Protein AF-A0A392NNB7-F1 (afdb_monomer_lite)

Radius of gyration: 29.97 Å; chains: 1; bounding box: 68×73×66 Å

InterPro domains:
  IPR006563 POX domain [PF07526] (1-51)
  IPR006563 POX domain [SM00574] (1-52)
  IPR050224 Three Amino acid Loop Extension (TALE) homeobox [PTHR11850] (2-128)

Foldseek 3Di:
DVVVVVVVVVVVVVVQVVLCVPPNHCSCVVVVVVVVVVVVVVVVVVVVVVVVVVVVVCVLVPPDPDDDDDDDDDDDVSVVVVVVVVVVVVVVVVVVCVVVCPPPPPPDDPPVVVVVVVVVCCVPPVDDDDD

Organism: NCBI:txid97028

Secondary structure (DSSP, 8-state):
-HHHHHHHHHHHHHHHHHHHHHH-TTTTHHHHHHHHHHHHHHHHHHHHHHHHHHHHHHHHHT-----------S--HHHHHHHHHHHHHHHHHHHTTTTS-TTS--SS--HHHHHHHHHHHHHHH------

Sequence (131 aa):
VDRRYNHYCEQMQMVVNSFDLMMGFGAAVPYTSLAQKAMSRHFRCLKDAITVQLKQSCEILGEKEGAGGGLTKGETPRLKVLEQSLRQQRAFHQMGMMDQEAWRPQRGLPERSVNVLRAWLFEHFLHPTSP

Structure (mmCIF, N/CA/C/O backbone):
data_AF-A0A392NNB7-F1
#
_entry.id   AF-A0A392NNB7-F1
#
loop_
_atom_site.group_PDB
_atom_site.id
_atom_site.type_symbol
_atom_site.label_atom_id
_atom_site.label_alt_id
_atom_site.label_comp_id
_atom_site.label_asym_id
_atom_site.label_entity_id
_atom_site.label_seq_id
_atom_site.pdbx_PDB_ins_code
_atom_site.Cartn_x
_atom_site.Cartn_y
_atom_site.Cartn_z
_atom_site.occupancy
_atom_site.B_iso_or_equiv
_atom_site.auth_seq_id
_atom_site.auth_comp_id
_atom_site.auth_asym_id
_atom_site.auth_atom_id
_atom_site.pdbx_PDB_model_num
ATOM 1 N N . VAL A 1 1 ? 9.710 11.375 12.690 1.00 82.56 1 VAL A N 1
ATOM 2 C CA . VAL A 1 1 ? 9.262 10.273 11.795 1.00 82.56 1 VAL A CA 1
ATOM 3 C C . VAL A 1 1 ? 9.626 10.593 10.351 1.00 82.56 1 VAL A C 1
ATOM 5 O O . VAL A 1 1 ? 10.075 9.711 9.631 1.00 82.56 1 VAL A O 1
ATOM 8 N N . ASP A 1 2 ? 9.591 11.873 10.002 1.00 93.38 2 ASP A N 1
ATOM 9 C CA . ASP A 1 2 ? 9.845 12.431 8.670 1.00 93.38 2 ASP A CA 1
ATOM 10 C C . ASP A 1 2 ? 11.216 12.067 8.097 1.00 93.38 2 ASP A C 1
ATOM 12 O O . ASP A 1 2 ? 11.306 11.671 6.946 1.00 93.38 2 ASP A O 1
ATOM 16 N N . ARG A 1 3 ? 12.286 12.062 8.909 1.00 95.69 3 ARG A N 1
ATOM 17 C CA . ARG A 1 3 ? 13.614 11.609 8.441 1.00 95.69 3 ARG A CA 1
ATOM 18 C C . ARG A 1 3 ? 13.618 10.162 7.935 1.00 95.69 3 ARG A C 1
ATOM 20 O O . ARG A 1 3 ? 14.230 9.875 6.916 1.00 95.69 3 ARG A O 1
ATOM 27 N N . ARG A 1 4 ? 12.934 9.251 8.639 1.00 95.19 4 ARG A N 1
ATOM 28 C CA . ARG A 1 4 ? 12.837 7.837 8.229 1.00 95.19 4 ARG A CA 1
ATOM 29 C C . ARG A 1 4 ? 11.969 7.683 6.984 1.00 95.19 4 ARG A C 1
ATOM 31 O O . ARG A 1 4 ? 12.286 6.868 6.128 1.00 95.19 4 ARG A O 1
ATOM 38 N N . TYR A 1 5 ? 10.907 8.478 6.891 1.00 93.12 5 TYR A N 1
ATOM 39 C CA . TYR A 1 5 ? 10.040 8.518 5.720 1.00 93.12 5 TYR A CA 1
ATOM 40 C C . TYR A 1 5 ? 10.787 9.013 4.474 1.00 93.12 5 TYR A C 1
ATOM 42 O O . TYR A 1 5 ? 10.767 8.340 3.450 1.00 93.12 5 TYR A O 1
ATOM 50 N N . ASN A 1 6 ? 11.521 10.122 4.583 1.00 95.81 6 ASN A N 1
ATOM 51 C CA . ASN A 1 6 ? 12.315 10.663 3.480 1.00 95.81 6 ASN A CA 1
ATOM 52 C C . ASN A 1 6 ? 13.363 9.654 3.001 1.00 95.81 6 ASN A C 1
ATOM 54 O O . ASN A 1 6 ? 13.443 9.381 1.809 1.00 95.81 6 ASN A O 1
ATOM 58 N N . HIS A 1 7 ? 14.083 9.023 3.931 1.00 96.75 7 HIS A N 1
ATOM 59 C CA . HIS A 1 7 ? 15.063 7.995 3.590 1.00 96.75 7 HIS A CA 1
ATOM 60 C C . HIS A 1 7 ? 14.435 6.782 2.877 1.00 96.75 7 HIS A C 1
ATOM 62 O O . HIS A 1 7 ? 15.015 6.231 1.945 1.00 96.75 7 HIS A O 1
ATOM 68 N N . TYR A 1 8 ? 13.231 6.368 3.281 1.00 94.56 8 TYR A N 1
ATOM 69 C CA . TYR A 1 8 ? 12.485 5.320 2.583 1.00 94.56 8 TYR A CA 1
ATOM 70 C C . TYR A 1 8 ? 12.110 5.736 1.152 1.00 94.56 8 TYR A C 1
ATOM 72 O O . TYR A 1 8 ? 12.285 4.948 0.224 1.00 94.56 8 TYR A O 1
ATOM 80 N N . CYS A 1 9 ? 11.630 6.968 0.962 1.00 94.50 9 CYS A N 1
ATOM 81 C CA . CYS A 1 9 ? 11.304 7.496 -0.363 1.00 94.50 9 CYS A CA 1
ATOM 82 C C . CYS A 1 9 ? 12.537 7.531 -1.276 1.00 94.50 9 CYS A C 1
ATOM 84 O O . CYS A 1 9 ? 12.449 7.119 -2.430 1.00 94.50 9 CYS A O 1
ATOM 86 N N . GLU A 1 10 ? 13.689 7.952 -0.749 1.00 97.50 10 GLU A N 1
ATOM 87 C CA . GLU A 1 10 ? 14.966 7.933 -1.470 1.00 97.50 10 GLU A CA 1
ATOM 88 C C . GLU A 1 10 ? 15.354 6.510 -1.895 1.00 97.50 10 GLU A C 1
ATOM 90 O O . GLU A 1 10 ? 15.664 6.279 -3.064 1.00 97.50 10 GLU A O 1
ATOM 95 N N . GLN A 1 11 ? 15.277 5.531 -0.985 1.00 96.50 11 GLN A N 1
ATOM 96 C CA . GLN A 1 11 ? 15.568 4.132 -1.318 1.00 96.50 11 GLN A CA 1
ATOM 97 C C . GLN A 1 11 ? 14.607 3.572 -2.371 1.00 96.50 11 GLN A C 1
ATOM 99 O O . GLN A 1 11 ? 15.044 2.902 -3.306 1.00 96.50 11 GLN A O 1
ATOM 104 N N . MET A 1 12 ? 13.311 3.873 -2.263 1.00 95.19 12 MET A N 1
ATOM 105 C CA . MET A 1 12 ? 12.323 3.452 -3.257 1.00 95.19 12 MET A CA 1
ATOM 106 C C . MET A 1 12 ? 12.628 4.055 -4.632 1.00 95.19 12 MET A C 1
ATOM 108 O O . MET A 1 12 ? 12.571 3.350 -5.637 1.00 95.19 12 MET A O 1
ATOM 112 N N . GLN A 1 13 ? 13.012 5.334 -4.681 1.00 96.50 13 GLN A N 1
ATOM 113 C CA . GLN A 1 13 ? 13.388 5.990 -5.929 1.00 96.50 13 GLN A CA 1
ATOM 114 C C . GLN A 1 13 ? 14.637 5.355 -6.552 1.00 96.50 13 GLN A C 1
ATOM 116 O O . GLN A 1 13 ? 14.676 5.164 -7.765 1.00 96.50 13 GLN A O 1
ATOM 121 N N . MET A 1 14 ? 15.631 4.965 -5.744 1.00 97.38 14 MET A N 1
ATOM 122 C CA . MET A 1 14 ? 16.797 4.231 -6.251 1.00 97.38 14 MET A CA 1
ATOM 123 C C . MET A 1 14 ? 16.409 2.890 -6.887 1.00 97.38 14 MET A C 1
ATOM 125 O O . MET A 1 14 ? 16.946 2.538 -7.936 1.00 97.38 14 MET A O 1
ATOM 129 N N . VAL A 1 15 ? 15.462 2.160 -6.290 1.00 96.19 15 VAL A N 1
ATOM 130 C CA . VAL A 1 15 ? 14.952 0.898 -6.853 1.00 96.19 15 VAL A CA 1
ATOM 131 C C . VAL A 1 15 ? 14.200 1.139 -8.162 1.00 96.19 15 VAL A C 1
ATOM 133 O O . VAL A 1 15 ? 14.415 0.417 -9.127 1.00 96.19 15 VAL A O 1
ATOM 136 N N . VAL A 1 16 ? 13.355 2.169 -8.242 1.00 96.75 16 VAL A N 1
ATOM 137 C CA . VAL A 1 16 ? 12.666 2.518 -9.498 1.00 96.75 16 VAL A CA 1
ATOM 138 C C . VAL A 1 16 ? 13.676 2.835 -10.602 1.00 96.75 16 VAL A C 1
ATOM 140 O O . VAL A 1 16 ? 13.590 2.279 -11.694 1.00 96.75 16 VAL A O 1
ATOM 143 N N . ASN A 1 17 ? 14.685 3.652 -10.293 1.00 97.06 17 ASN A N 1
ATOM 144 C CA . ASN A 1 17 ? 15.703 4.046 -11.262 1.00 97.06 17 ASN A CA 1
ATOM 145 C C . ASN A 1 17 ? 16.535 2.852 -11.763 1.00 97.06 17 ASN A C 1
ATOM 147 O O . ASN A 1 17 ? 16.905 2.820 -12.934 1.00 97.06 17 ASN A O 1
ATOM 151 N N . SER A 1 18 ? 16.839 1.864 -10.911 1.00 96.88 18 SER A N 1
ATOM 152 C CA . SER A 1 18 ? 17.597 0.677 -11.338 1.00 96.88 18 SER A CA 1
ATOM 153 C C . SER A 1 18 ? 16.791 -0.217 -12.283 1.00 96.88 18 SER A C 1
ATOM 155 O O . SER A 1 18 ? 17.343 -0.750 -13.246 1.00 96.88 18 SER A O 1
ATOM 157 N N . PHE A 1 19 ? 15.480 -0.331 -12.060 1.00 97.19 19 PHE A N 1
ATOM 158 C CA . PHE A 1 19 ? 14.565 -1.016 -12.971 1.00 97.19 19 PHE A CA 1
ATOM 159 C C . PHE A 1 19 ? 14.481 -0.285 -14.310 1.00 97.19 19 PHE A C 1
ATOM 161 O O . PHE A 1 19 ? 14.601 -0.929 -15.351 1.00 97.19 19 PHE A O 1
ATOM 168 N N . ASP A 1 20 ? 14.346 1.042 -14.285 1.00 96.69 20 ASP A N 1
ATOM 169 C CA . ASP A 1 20 ? 14.283 1.851 -15.503 1.00 96.69 20 ASP A CA 1
ATOM 170 C C . ASP A 1 20 ? 15.580 1.760 -16.325 1.00 96.69 20 ASP A C 1
ATOM 172 O O . ASP A 1 20 ? 15.529 1.684 -17.553 1.00 96.69 20 ASP A O 1
ATOM 176 N N . LEU A 1 21 ? 16.740 1.694 -15.659 1.00 97.25 21 LEU A N 1
ATOM 177 C CA . LEU A 1 21 ? 18.045 1.532 -16.305 1.00 97.25 21 LEU A CA 1
ATOM 178 C C . LEU A 1 21 ? 18.209 0.153 -16.971 1.00 97.25 21 LEU A C 1
ATOM 180 O O . LEU A 1 21 ? 18.776 0.063 -18.057 1.00 97.25 21 LEU A O 1
ATOM 184 N N . MET A 1 22 ? 17.753 -0.923 -16.320 1.00 95.75 22 MET A N 1
ATOM 185 C CA . MET A 1 22 ? 17.970 -2.300 -16.794 1.00 95.75 22 MET A CA 1
ATOM 186 C C . MET A 1 22 ? 16.891 -2.803 -17.757 1.00 95.75 22 MET A C 1
ATOM 188 O O . MET A 1 22 ? 17.188 -3.590 -18.650 1.00 95.75 22 MET A O 1
ATOM 192 N N . MET A 1 23 ? 15.636 -2.398 -17.551 1.00 95.75 23 MET A N 1
ATOM 193 C CA . MET A 1 23 ? 14.464 -2.953 -18.242 1.00 95.75 23 MET A CA 1
ATOM 194 C C . MET A 1 23 ? 13.672 -1.902 -19.032 1.00 95.75 23 MET A C 1
ATOM 196 O O . MET A 1 23 ? 12.687 -2.246 -19.684 1.00 95.75 23 MET A O 1
ATOM 200 N N . GLY A 1 24 ? 14.115 -0.644 -19.015 1.00 95.00 24 GLY A N 1
ATOM 201 C CA . GLY A 1 24 ? 13.471 0.465 -19.708 1.00 95.00 24 GLY A CA 1
ATOM 202 C C . GLY A 1 24 ? 12.476 1.229 -18.835 1.00 95.00 24 GLY A C 1
ATOM 203 O O . GLY A 1 24 ? 12.013 0.753 -17.799 1.00 95.00 24 GLY A O 1
ATOM 204 N N . PHE A 1 25 ? 12.152 2.445 -19.273 1.00 96.12 25 PHE A N 1
ATOM 205 C CA . PHE A 1 25 ? 11.328 3.389 -18.522 1.00 96.12 25 PHE A CA 1
ATOM 206 C C . PHE A 1 25 ? 9.966 2.804 -18.123 1.00 96.12 25 PHE A C 1
ATOM 208 O O . PHE A 1 25 ? 9.211 2.313 -18.963 1.00 96.12 25 PHE A O 1
ATOM 215 N N . GLY A 1 26 ? 9.631 2.911 -16.839 1.00 95.31 26 GLY A N 1
ATOM 216 C CA . GLY A 1 26 ? 8.359 2.461 -16.290 1.00 95.31 26 GLY A CA 1
ATOM 217 C C . GLY A 1 26 ? 8.329 0.979 -15.914 1.00 95.31 26 GLY A C 1
ATOM 218 O O . GLY A 1 26 ? 7.283 0.490 -15.480 1.00 95.31 26 GLY A O 1
ATOM 219 N N . ALA A 1 27 ? 9.448 0.256 -16.007 1.00 96.88 27 ALA A N 1
ATOM 220 C CA . ALA A 1 27 ? 9.503 -1.170 -15.685 1.00 96.88 27 ALA A CA 1
ATOM 221 C C . ALA A 1 27 ? 9.127 -1.482 -14.222 1.00 96.88 27 ALA A C 1
ATOM 223 O O . ALA A 1 27 ? 8.615 -2.562 -13.923 1.00 96.88 27 ALA A O 1
ATOM 224 N N . ALA A 1 28 ? 9.330 -0.534 -13.300 1.00 96.50 28 ALA A N 1
ATOM 225 C CA . ALA A 1 28 ? 8.953 -0.690 -11.894 1.00 96.50 28 ALA A CA 1
ATOM 226 C C . ALA A 1 28 ? 7.450 -0.475 -11.613 1.00 96.50 28 ALA A C 1
ATOM 228 O O . ALA A 1 28 ? 6.953 -0.931 -10.582 1.00 96.50 28 ALA A O 1
ATOM 229 N N . VAL A 1 29 ? 6.714 0.203 -12.504 1.00 96.19 29 VAL A N 1
ATOM 230 C CA . VAL A 1 29 ? 5.320 0.648 -12.290 1.00 96.19 29 VAL A CA 1
ATOM 231 C C . VAL A 1 29 ? 4.350 -0.469 -11.871 1.00 96.19 29 VAL A C 1
ATOM 233 O O . VAL A 1 29 ? 3.607 -0.262 -10.903 1.00 96.19 29 VAL A O 1
ATOM 236 N N . PRO A 1 30 ? 4.301 -1.654 -12.516 1.00 95.69 30 PRO A N 1
ATOM 237 C CA . PRO A 1 30 ? 3.372 -2.707 -12.095 1.00 95.69 30 PRO A CA 1
ATOM 238 C C . PRO A 1 30 ? 3.662 -3.216 -10.674 1.00 95.69 30 PRO A C 1
ATOM 240 O O . PRO A 1 30 ? 2.735 -3.557 -9.940 1.00 95.69 30 PRO A O 1
ATOM 243 N N . TYR A 1 31 ? 4.926 -3.204 -10.248 1.00 94.94 31 TYR A N 1
ATOM 244 C CA . TYR A 1 31 ? 5.328 -3.648 -8.914 1.00 94.94 31 TYR A CA 1
ATOM 245 C C . TYR A 1 31 ? 5.032 -2.592 -7.847 1.00 94.94 31 TYR A C 1
ATOM 247 O O . TYR A 1 31 ? 4.431 -2.902 -6.816 1.00 94.94 31 TYR A O 1
ATOM 255 N N . THR A 1 32 ? 5.409 -1.335 -8.095 1.00 94.81 32 THR A N 1
ATOM 256 C CA . THR A 1 32 ? 5.201 -0.241 -7.135 1.00 94.81 32 THR A CA 1
ATOM 257 C C . THR A 1 32 ? 3.718 0.059 -6.940 1.00 94.81 32 THR A C 1
ATOM 259 O O . THR A 1 32 ? 3.274 0.220 -5.803 1.00 94.81 32 THR A O 1
ATOM 262 N N . SER A 1 33 ? 2.923 0.044 -8.015 1.00 95.38 33 SER A N 1
ATOM 263 C CA . SER A 1 33 ? 1.469 0.235 -7.938 1.00 95.38 33 SER A CA 1
ATOM 264 C C . SER A 1 33 ? 0.773 -0.880 -7.150 1.00 95.38 33 SER A C 1
ATOM 266 O O . SER A 1 33 ? -0.073 -0.601 -6.294 1.00 95.38 33 SER A O 1
ATOM 268 N N . LEU A 1 34 ? 1.157 -2.142 -7.370 1.00 96.19 34 LEU A N 1
ATOM 269 C CA . LEU A 1 34 ? 0.627 -3.277 -6.617 1.00 96.19 34 LEU A CA 1
ATOM 270 C C . LEU A 1 34 ? 0.982 -3.173 -5.129 1.00 96.19 34 LEU A C 1
ATOM 272 O O . LEU A 1 34 ? 0.099 -3.302 -4.276 1.00 96.19 34 LEU A O 1
ATOM 276 N N . ALA A 1 35 ? 2.248 -2.890 -4.817 1.00 94.94 35 ALA A N 1
ATOM 277 C CA . ALA A 1 35 ? 2.721 -2.731 -3.446 1.00 94.94 35 ALA A CA 1
ATOM 278 C C . ALA A 1 35 ? 1.992 -1.584 -2.727 1.00 94.94 35 ALA A C 1
ATOM 280 O O . ALA A 1 35 ? 1.491 -1.760 -1.613 1.00 94.94 35 ALA A O 1
ATOM 281 N N . GLN A 1 36 ? 1.848 -0.430 -3.386 1.00 94.00 36 GLN A N 1
ATOM 282 C CA . GLN A 1 36 ? 1.113 0.718 -2.855 1.00 94.00 36 GLN A CA 1
ATOM 283 C C . GLN A 1 36 ? -0.352 0.367 -2.575 1.00 94.00 36 GLN A C 1
ATOM 285 O O . GLN A 1 36 ? -0.877 0.709 -1.511 1.00 94.00 36 GLN A O 1
ATOM 290 N N . LYS A 1 37 ? -1.019 -0.342 -3.494 1.00 97.06 37 LYS A N 1
ATOM 291 C CA . LYS A 1 37 ? -2.415 -0.769 -3.330 1.00 97.06 37 LYS A CA 1
ATOM 292 C C . LYS A 1 37 ? -2.574 -1.746 -2.163 1.00 97.06 37 LYS A C 1
ATOM 294 O O . LYS A 1 37 ? -3.495 -1.587 -1.358 1.00 97.06 37 LYS A O 1
ATOM 299 N N . ALA A 1 38 ? -1.669 -2.717 -2.040 1.00 97.25 38 ALA A N 1
ATOM 300 C CA . ALA A 1 38 ? -1.665 -3.692 -0.952 1.00 97.25 38 ALA A CA 1
ATOM 301 C C . ALA A 1 38 ? -1.471 -3.019 0.416 1.00 97.25 38 ALA A C 1
ATOM 303 O O . ALA A 1 38 ? -2.278 -3.229 1.324 1.00 97.25 38 ALA A O 1
ATOM 304 N N . MET A 1 39 ? -0.466 -2.147 0.541 1.00 96.50 39 MET A N 1
ATOM 305 C CA . MET A 1 39 ? -0.200 -1.396 1.772 1.00 96.50 39 MET A CA 1
ATOM 306 C C . MET A 1 39 ? -1.361 -0.468 2.134 1.00 96.50 39 MET A C 1
ATOM 308 O O . MET A 1 39 ? -1.815 -0.460 3.277 1.00 96.50 39 MET A O 1
ATOM 312 N N . SER A 1 40 ? -1.906 0.258 1.157 1.00 96.69 40 SER A N 1
ATOM 313 C CA . SER A 1 40 ? -3.051 1.151 1.373 1.00 96.69 40 SER A CA 1
ATOM 314 C C . SER A 1 40 ? -4.269 0.398 1.910 1.00 96.69 40 SER A C 1
ATOM 316 O O . SER A 1 40 ? -4.933 0.862 2.839 1.00 96.69 40 SER A O 1
ATOM 318 N N . ARG A 1 41 ? -4.556 -0.791 1.360 1.00 97.75 41 ARG A N 1
ATOM 319 C CA . ARG A 1 41 ? -5.618 -1.666 1.873 1.00 97.75 41 ARG A CA 1
ATOM 320 C C . ARG A 1 41 ? -5.299 -2.155 3.284 1.00 97.75 41 ARG A C 1
ATOM 322 O O . ARG A 1 41 ? -6.177 -2.106 4.137 1.00 97.75 41 ARG A O 1
ATOM 329 N N . HIS A 1 42 ? -4.069 -2.597 3.535 1.00 97.62 42 HIS A N 1
ATOM 330 C CA . HIS A 1 42 ? -3.649 -3.101 4.841 1.00 97.62 42 HIS A CA 1
ATOM 331 C C . HIS A 1 42 ? -3.835 -2.053 5.946 1.00 97.62 42 HIS A C 1
ATOM 333 O O . HIS A 1 42 ? -4.518 -2.318 6.934 1.00 97.62 42 HIS A O 1
ATOM 339 N N . PHE A 1 43 ? -3.317 -0.838 5.746 1.00 97.12 43 PHE A N 1
ATOM 340 C CA . PHE A 1 43 ? -3.455 0.240 6.725 1.00 97.12 43 PHE A CA 1
ATOM 341 C C . PHE A 1 43 ? -4.902 0.692 6.905 1.00 97.12 43 PHE A C 1
ATOM 343 O O . PHE A 1 43 ? -5.306 0.997 8.026 1.00 97.12 43 PHE A O 1
ATOM 350 N N . ARG A 1 44 ? -5.710 0.690 5.836 1.00 97.94 44 ARG A N 1
ATOM 351 C CA . ARG A 1 44 ? -7.150 0.952 5.944 1.00 97.94 44 ARG A CA 1
ATOM 352 C C . ARG A 1 44 ? -7.834 -0.086 6.829 1.00 97.94 44 ARG A C 1
ATOM 354 O O . ARG A 1 44 ? -8.478 0.300 7.796 1.00 97.94 44 ARG A O 1
ATOM 361 N N . CYS A 1 45 ? -7.642 -1.374 6.546 1.00 97.38 45 CYS A N 1
ATOM 362 C CA . CYS A 1 45 ? -8.218 -2.455 7.344 1.00 97.38 45 CYS A CA 1
ATOM 363 C C . CYS A 1 45 ? -7.767 -2.386 8.810 1.00 97.38 45 CYS A C 1
ATOM 365 O O . CYS A 1 45 ? -8.589 -2.555 9.704 1.00 97.38 45 CYS A O 1
ATOM 367 N N . LEU A 1 46 ? -6.489 -2.089 9.062 1.00 97.62 46 LEU A N 1
ATOM 368 C CA . LEU A 1 46 ? -5.962 -1.920 10.416 1.00 97.62 46 LEU A CA 1
ATOM 369 C C . LEU A 1 46 ? -6.628 -0.741 11.140 1.00 97.62 46 LEU A C 1
ATOM 371 O O . LEU A 1 46 ? -7.103 -0.896 12.262 1.00 97.62 46 LEU A O 1
ATOM 375 N N . LYS A 1 47 ? -6.711 0.423 10.486 1.00 97.50 47 LYS A N 1
ATOM 376 C CA . LYS A 1 47 ? -7.391 1.608 11.026 1.00 97.50 47 LYS A CA 1
ATOM 377 C C . LYS A 1 47 ? -8.853 1.302 11.344 1.00 97.50 47 LYS A C 1
ATOM 379 O O . LYS A 1 47 ? -9.339 1.689 12.405 1.00 97.50 47 LYS A O 1
ATOM 384 N N . ASP A 1 48 ? -9.552 0.629 10.437 1.00 97.38 48 ASP A N 1
ATOM 385 C CA . ASP A 1 48 ? -10.963 0.287 10.607 1.00 97.38 48 ASP A CA 1
ATOM 386 C C . ASP A 1 48 ? -11.150 -0.682 11.783 1.00 97.38 48 ASP A C 1
ATOM 388 O O . ASP A 1 48 ? -11.990 -0.428 12.642 1.00 97.38 48 ASP A O 1
ATOM 392 N N . ALA A 1 49 ? -10.309 -1.715 11.900 1.00 96.12 49 ALA A N 1
ATOM 393 C CA . ALA A 1 49 ? -10.330 -2.650 13.024 1.00 96.12 49 ALA A CA 1
ATOM 394 C C . ALA A 1 49 ? -10.075 -1.958 14.375 1.00 96.12 49 ALA A C 1
ATOM 396 O O . ALA A 1 49 ? -10.816 -2.187 15.330 1.00 96.12 49 ALA A O 1
ATOM 397 N N . ILE A 1 50 ? -9.078 -1.067 14.449 1.00 96.25 50 ILE A N 1
ATOM 398 C CA . ILE A 1 50 ? -8.793 -0.274 15.658 1.00 96.25 50 ILE A CA 1
ATOM 399 C C . ILE A 1 50 ? -9.983 0.628 16.000 1.00 96.25 50 ILE A C 1
ATOM 401 O O . ILE A 1 50 ? -10.389 0.709 17.156 1.00 96.25 50 ILE A O 1
ATOM 405 N N . THR A 1 51 ? -10.577 1.278 14.996 1.00 96.25 51 THR A N 1
ATOM 406 C CA . THR A 1 51 ? -11.738 2.160 15.188 1.00 96.25 51 THR A CA 1
ATOM 407 C C . THR A 1 51 ? -12.946 1.383 15.715 1.00 96.25 51 THR A C 1
ATOM 409 O O . THR A 1 51 ? -13.647 1.870 16.599 1.00 96.25 51 THR A O 1
ATOM 412 N N . VAL A 1 52 ? -13.190 0.174 15.198 1.00 95.12 52 VAL A N 1
ATOM 413 C CA . VAL A 1 52 ? -14.261 -0.714 15.677 1.00 95.12 52 VAL A CA 1
ATOM 414 C C . VAL A 1 52 ? -14.021 -1.120 17.130 1.00 95.12 52 VAL A C 1
ATOM 416 O O . VAL A 1 52 ? -14.928 -0.972 17.945 1.00 95.12 52 VAL A O 1
ATOM 419 N N . GLN A 1 53 ? -12.808 -1.561 17.477 1.00 93.25 53 GLN A N 1
ATOM 420 C CA . GLN A 1 53 ? -12.480 -1.936 18.857 1.00 93.25 53 GLN A CA 1
ATOM 421 C C . GLN A 1 53 ? -12.610 -0.757 19.825 1.00 93.25 53 GLN A C 1
ATOM 423 O O . GLN A 1 53 ? -13.127 -0.925 20.927 1.00 93.25 53 GLN A O 1
ATOM 428 N N . LEU A 1 54 ? -12.190 0.443 19.413 1.00 91.75 54 LEU A N 1
ATOM 429 C CA . LEU A 1 54 ? -12.313 1.645 20.233 1.00 91.75 54 LEU A CA 1
ATOM 430 C C . LEU A 1 54 ? -13.783 1.963 20.537 1.00 91.75 54 LEU A C 1
ATOM 432 O O . LEU A 1 54 ? -14.131 2.174 21.694 1.00 91.75 54 LEU A O 1
ATOM 436 N N . LYS A 1 55 ? -14.655 1.921 19.520 1.00 91.50 55 LYS A N 1
ATOM 437 C CA . LYS A 1 55 ? -16.101 2.134 19.697 1.00 91.50 55 LYS A CA 1
ATOM 438 C C . LYS A 1 55 ? -16.719 1.108 20.644 1.00 91.50 55 LYS A C 1
ATOM 440 O O . LYS A 1 55 ? -17.395 1.494 21.590 1.00 91.50 55 LYS A O 1
ATOM 445 N N . GLN A 1 56 ? -16.424 -0.175 20.436 1.00 89.31 56 GLN A N 1
ATOM 446 C CA . GLN A 1 56 ? -16.901 -1.253 21.307 1.00 89.31 56 GLN A CA 1
ATOM 447 C C . GLN A 1 56 ? -16.430 -1.060 22.754 1.00 89.31 56 GLN A C 1
ATOM 449 O O . GLN A 1 56 ? -17.205 -1.235 23.692 1.00 89.31 56 GLN A O 1
ATOM 454 N N . SER A 1 57 ? -15.174 -0.652 22.953 1.00 86.50 57 SER A N 1
ATOM 455 C CA . SER A 1 57 ? -14.639 -0.372 24.285 1.00 86.50 57 SER A CA 1
ATOM 456 C C . SER A 1 57 ? -15.356 0.801 24.964 1.00 86.50 57 SER A C 1
ATOM 458 O O . SER A 1 57 ? -15.640 0.712 26.157 1.00 86.50 57 SER A O 1
ATOM 460 N N . CYS A 1 58 ? -15.670 1.879 24.235 1.00 82.50 58 CYS A N 1
ATOM 461 C CA . CYS A 1 58 ? -16.432 3.021 24.760 1.00 82.50 58 CYS A CA 1
ATOM 462 C C . CYS A 1 58 ? -17.876 2.636 25.125 1.00 82.50 58 CYS A C 1
ATOM 464 O O . CYS A 1 58 ? -18.375 3.028 26.181 1.00 82.50 58 CYS A O 1
ATOM 466 N N . GLU A 1 59 ? -18.533 1.823 24.292 1.00 84.31 59 GLU A N 1
ATOM 467 C CA . GLU A 1 59 ? -19.885 1.307 24.551 1.00 84.31 59 GLU A CA 1
ATOM 468 C C . GLU A 1 59 ? -19.931 0.439 25.819 1.00 84.31 59 GLU A C 1
ATOM 470 O O . GLU A 1 59 ? -20.818 0.612 26.655 1.00 84.31 59 GLU A O 1
ATOM 475 N N . ILE A 1 60 ? -18.944 -0.445 26.013 1.00 78.94 60 ILE A N 1
ATOM 476 C CA . ILE A 1 60 ? -18.818 -1.284 27.220 1.00 78.94 60 ILE A CA 1
ATOM 477 C C . ILE A 1 60 ? -18.526 -0.435 28.466 1.00 78.94 60 ILE A C 1
ATOM 479 O O . ILE A 1 60 ? -19.013 -0.744 29.559 1.00 78.94 60 ILE A O 1
ATOM 483 N N . LEU A 1 61 ? -17.736 0.634 28.321 1.00 72.31 61 LEU A N 1
ATOM 484 C CA . LEU A 1 61 ? -17.406 1.541 29.421 1.00 72.31 61 LEU A CA 1
ATOM 485 C C . LEU A 1 61 ? -18.618 2.381 29.864 1.00 72.31 61 LEU A C 1
ATOM 487 O O . LEU A 1 61 ? -18.671 2.816 31.015 1.00 72.31 61 LEU A O 1
ATOM 491 N N . GLY A 1 62 ? -19.635 2.515 29.008 1.00 61.06 62 GLY A N 1
ATOM 492 C CA . GLY A 1 62 ? -20.886 3.190 29.334 1.00 61.06 62 GLY A CA 1
ATOM 493 C C . GLY A 1 62 ? -20.813 4.711 29.221 1.00 61.06 62 GLY A C 1
ATOM 494 O O . GLY A 1 62 ? -21.523 5.393 29.954 1.00 61.06 62 GLY A O 1
ATOM 495 N N . GLU A 1 63 ? -20.008 5.256 28.303 1.00 58.88 63 GLU A N 1
ATOM 496 C CA . GLU A 1 63 ? -20.094 6.674 27.912 1.00 58.88 63 GLU A CA 1
ATOM 497 C C . GLU A 1 63 ? -21.320 6.915 27.017 1.00 58.88 63 GLU A C 1
ATOM 499 O O . GLU A 1 63 ? -21.230 7.274 25.844 1.00 58.88 63 GLU A O 1
ATOM 504 N N . LYS A 1 64 ? -22.509 6.684 27.574 1.00 52.44 64 LYS A N 1
ATOM 505 C CA . LYS A 1 64 ? -23.748 7.232 27.036 1.00 52.44 64 LYS A CA 1
ATOM 506 C C . LYS A 1 64 ? -24.074 8.459 27.877 1.00 52.44 64 LYS A C 1
ATOM 508 O O . LYS A 1 64 ? -24.537 8.329 29.005 1.00 52.44 64 LYS A O 1
ATOM 513 N N . GLU A 1 65 ? -23.787 9.634 27.328 1.00 52.03 65 GLU A N 1
ATOM 514 C CA . GLU A 1 65 ? -24.326 10.921 27.778 1.00 52.03 65 GLU A CA 1
ATOM 515 C C . GLU A 1 65 ? -25.818 10.763 28.128 1.00 52.03 65 GLU A C 1
ATOM 517 O O . GLU A 1 65 ? -26.644 10.482 27.254 1.00 52.03 65 GLU A O 1
ATOM 522 N N . GLY A 1 66 ? -26.154 10.871 29.418 1.00 45.94 66 GLY A N 1
ATOM 523 C CA . GLY A 1 66 ? -27.538 10.819 29.887 1.00 45.94 66 GLY A CA 1
ATOM 524 C C . GLY A 1 66 ? -27.745 10.282 31.306 1.00 45.94 66 GLY A C 1
ATOM 525 O O . GLY A 1 66 ? -28.031 9.105 31.484 1.00 45.94 66 GLY A O 1
ATOM 526 N N . ALA A 1 67 ? -27.746 11.213 32.265 1.00 41.34 67 ALA A N 1
ATOM 527 C CA . ALA A 1 67 ? -28.475 11.189 33.541 1.00 41.34 67 ALA A CA 1
ATOM 528 C C . ALA A 1 67 ? -28.000 10.254 34.679 1.00 41.34 67 ALA A C 1
ATOM 530 O O . ALA A 1 67 ? -28.321 9.075 34.737 1.00 41.34 67 ALA A O 1
ATOM 531 N N . GLY A 1 68 ? -27.377 10.889 35.681 1.00 46.56 68 GLY A N 1
ATOM 532 C CA . GLY A 1 68 ? -27.787 10.788 37.086 1.00 46.56 68 GLY A CA 1
ATOM 533 C C . GLY A 1 68 ? -27.604 9.454 37.814 1.00 46.56 68 GLY A C 1
ATOM 534 O O . GLY A 1 68 ? -28.418 8.549 37.690 1.00 46.56 68 GLY A O 1
ATOM 535 N N . GLY A 1 69 ? -26.651 9.431 38.750 1.00 40.88 69 GLY A N 1
ATOM 536 C CA . GLY A 1 69 ? -26.802 8.640 39.974 1.00 40.88 69 GLY A CA 1
ATOM 537 C C . GLY A 1 69 ? -25.582 7.828 40.394 1.00 40.88 69 GLY A C 1
ATOM 538 O O . GLY A 1 69 ? -25.292 6.784 39.827 1.00 40.88 69 GLY A O 1
ATOM 539 N N . GLY A 1 70 ? -24.963 8.260 41.494 1.00 37.66 70 GLY A N 1
ATOM 540 C CA . GLY A 1 70 ? -24.404 7.333 42.478 1.00 37.66 70 GLY A CA 1
ATOM 541 C C . GLY A 1 70 ? -22.969 6.872 42.252 1.00 37.66 70 GLY A C 1
ATOM 542 O O . GLY A 1 70 ? -22.715 5.758 41.808 1.00 37.66 70 GLY A O 1
ATOM 543 N N . LEU A 1 71 ? -22.031 7.690 42.727 1.00 55.94 71 LEU A N 1
ATOM 544 C CA . LEU A 1 71 ? -20.751 7.229 43.254 1.00 55.94 71 LEU A CA 1
ATOM 545 C C . LEU A 1 71 ? -20.982 6.042 44.210 1.00 55.94 71 LEU A C 1
ATOM 547 O O . LEU A 1 71 ? -21.460 6.248 45.323 1.00 55.94 71 LEU A O 1
ATOM 551 N N . THR A 1 72 ? -20.610 4.818 43.823 1.00 44.53 72 THR A N 1
ATOM 552 C CA . THR A 1 72 ? -20.313 3.762 44.801 1.00 44.53 72 THR A CA 1
ATOM 553 C C . THR A 1 72 ? -18.997 3.058 44.478 1.00 44.53 72 THR A C 1
ATOM 555 O O . THR A 1 72 ? -18.703 2.606 43.376 1.00 44.53 72 THR A O 1
ATOM 558 N N . LYS A 1 73 ? -18.177 3.100 45.518 1.00 49.16 73 LYS A N 1
ATOM 559 C CA . LYS A 1 73 ? -16.831 2.602 45.751 1.00 49.16 73 LYS A CA 1
ATOM 560 C C . LYS A 1 73 ? -16.675 1.111 45.428 1.00 49.16 73 LYS A C 1
ATOM 562 O O . LYS A 1 73 ? -17.334 0.293 46.050 1.00 49.16 73 LYS A O 1
ATOM 567 N N . GLY A 1 74 ? -15.685 0.806 44.586 1.00 56.66 74 GLY A N 1
ATOM 568 C CA . GLY A 1 74 ? -14.958 -0.466 44.590 1.00 56.66 74 GLY A CA 1
ATOM 569 C C . GLY A 1 74 ? -15.667 -1.627 43.897 1.00 56.66 74 GLY A C 1
ATOM 570 O O . GLY A 1 74 ? -16.723 -2.060 44.322 1.00 56.66 74 GLY A O 1
ATOM 571 N N . GLU A 1 75 ? -15.012 -2.174 42.874 1.00 52.19 75 GLU A N 1
ATOM 572 C CA . GLU A 1 75 ? -15.446 -3.322 42.067 1.00 52.19 75 GLU A CA 1
ATOM 573 C C . GLU A 1 75 ? -16.521 -3.008 41.027 1.00 52.19 75 GLU A C 1
ATOM 575 O O . GLU A 1 75 ? -17.684 -3.377 41.150 1.00 52.19 75 GLU A O 1
ATOM 580 N N . THR A 1 76 ? -16.113 -2.397 39.912 1.00 52.00 76 THR A N 1
ATOM 581 C CA . THR A 1 76 ? -16.938 -2.472 38.709 1.00 52.00 76 THR A CA 1
ATOM 582 C C . THR A 1 76 ? -16.820 -3.899 38.143 1.00 52.00 76 THR A C 1
ATOM 584 O O . THR A 1 76 ? -15.756 -4.271 37.639 1.00 52.00 76 THR A O 1
ATOM 587 N N . PRO A 1 77 ? -17.885 -4.731 38.150 1.00 57.06 77 PRO A N 1
ATOM 588 C CA . PRO A 1 77 ? -17.878 -6.035 37.465 1.00 57.06 77 PRO A CA 1
ATOM 589 C C . PRO A 1 77 ? -17.515 -5.908 35.972 1.00 57.06 77 PRO A C 1
ATOM 591 O O . PRO A 1 77 ? -17.068 -6.860 35.342 1.00 57.06 77 PRO A O 1
ATOM 594 N N . ARG A 1 78 ? -17.627 -4.693 35.429 1.00 57.62 78 ARG A N 1
ATOM 595 C CA . ARG A 1 78 ? -17.293 -4.286 34.062 1.00 57.62 78 ARG A CA 1
ATOM 596 C C . ARG A 1 78 ? -15.798 -4.369 33.745 1.00 57.62 78 ARG A C 1
ATOM 598 O O . ARG A 1 78 ? -15.440 -4.800 32.653 1.00 57.62 78 ARG A O 1
ATOM 605 N N . LEU A 1 79 ? -14.923 -4.033 34.701 1.00 61.88 79 LEU A N 1
ATOM 606 C CA . LEU A 1 79 ? -13.476 -4.174 34.508 1.00 61.88 79 LEU A CA 1
ATOM 607 C C . LEU A 1 79 ? -13.075 -5.655 34.455 1.00 61.88 79 LEU A C 1
ATOM 609 O O . LEU A 1 79 ? -12.219 -6.026 33.660 1.00 61.88 79 LEU A O 1
ATOM 613 N N . LYS A 1 80 ? -13.748 -6.508 35.245 1.00 65.62 80 LYS A N 1
ATOM 614 C CA . LYS A 1 80 ? -13.539 -7.966 35.235 1.00 65.62 80 LYS A CA 1
ATOM 615 C C . LYS A 1 80 ? -13.934 -8.574 33.882 1.00 65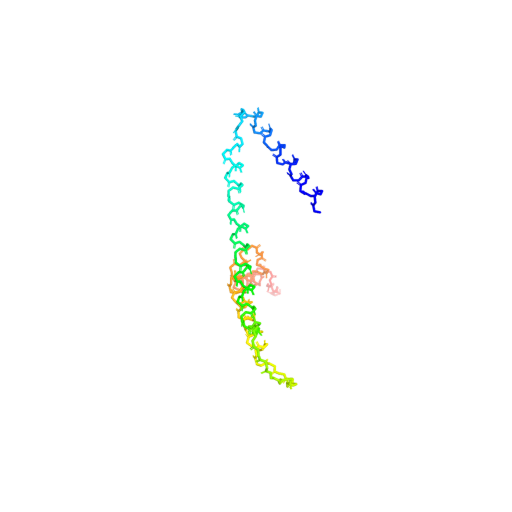.62 80 LYS A C 1
ATOM 617 O O . LYS A 1 80 ? -13.202 -9.416 33.373 1.00 65.62 80 LYS A O 1
ATOM 622 N N . VAL A 1 81 ? -15.025 -8.111 33.260 1.00 68.19 81 VAL A N 1
ATOM 623 C CA . VAL A 1 81 ? -15.430 -8.548 31.905 1.00 68.19 81 VAL A CA 1
ATOM 624 C C . VAL A 1 81 ? -14.412 -8.111 30.848 1.00 68.19 81 VAL A C 1
ATOM 626 O O . VAL A 1 81 ? -14.039 -8.916 29.996 1.00 68.19 81 VAL A O 1
ATOM 629 N N . LEU A 1 82 ? -13.905 -6.875 30.919 1.00 69.06 82 LEU A N 1
ATOM 630 C CA . LEU A 1 82 ? -12.864 -6.398 30.003 1.00 69.06 82 LEU A CA 1
ATOM 631 C C . LEU A 1 82 ? -11.551 -7.169 30.185 1.00 69.06 82 LEU A C 1
ATOM 633 O O . LEU A 1 82 ? -10.952 -7.595 29.201 1.00 69.06 82 LEU A O 1
ATOM 637 N N . GLU A 1 83 ? -11.117 -7.396 31.427 1.00 76.19 83 GLU A N 1
ATOM 638 C CA . GLU A 1 83 ? -9.930 -8.202 31.720 1.00 76.19 83 GLU A CA 1
ATOM 6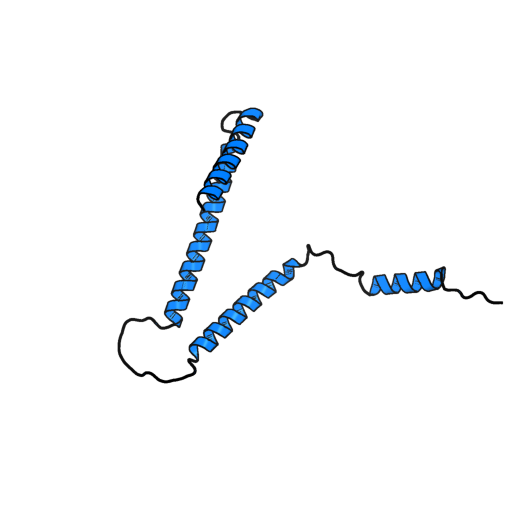39 C C . GLU A 1 83 ? -10.105 -9.638 31.209 1.00 76.19 83 GLU A C 1
ATOM 641 O O . GLU A 1 83 ? -9.188 -10.196 30.606 1.00 76.19 83 GLU A O 1
ATOM 646 N N . GLN A 1 84 ? -11.290 -10.227 31.383 1.00 75.69 84 GLN A N 1
ATOM 647 C CA . GLN A 1 84 ? -11.602 -11.561 30.883 1.00 75.69 84 GLN A CA 1
ATOM 648 C C . GLN A 1 84 ? -11.599 -11.609 29.350 1.00 75.69 84 GLN A C 1
ATOM 650 O O . GLN A 1 84 ? -10.996 -12.518 28.784 1.00 75.69 84 GLN A O 1
ATOM 655 N N . SER A 1 85 ? -12.187 -10.619 28.673 1.00 73.06 85 SER A N 1
ATOM 656 C CA . SER A 1 85 ? -12.153 -10.503 27.210 1.00 73.06 85 SER A CA 1
ATOM 657 C C . SER A 1 85 ? -10.727 -10.292 26.693 1.00 73.06 85 SER A C 1
ATOM 659 O O . SER A 1 85 ? -10.331 -10.907 25.708 1.00 73.06 85 SER A O 1
ATOM 661 N N . LEU A 1 86 ? -9.914 -9.480 27.374 1.00 76.69 86 LEU A N 1
ATOM 662 C CA . LEU A 1 86 ? -8.507 -9.259 27.029 1.00 76.69 86 LEU A CA 1
ATOM 663 C C . LEU A 1 86 ? -7.677 -10.534 27.233 1.00 76.69 86 LEU A C 1
ATOM 665 O O . LEU A 1 86 ? -6.833 -10.868 26.400 1.00 76.69 86 LEU A O 1
ATOM 669 N N . ARG A 1 87 ? -7.921 -11.276 28.322 1.00 74.12 87 ARG A N 1
ATOM 670 C CA . ARG A 1 87 ? -7.314 -12.593 28.566 1.00 74.12 87 ARG A CA 1
ATOM 671 C C . ARG A 1 87 ? -7.741 -13.605 27.504 1.00 74.12 87 ARG A C 1
ATOM 673 O O . ARG A 1 87 ? -6.880 -14.328 27.016 1.00 74.12 87 ARG A O 1
ATOM 680 N N . GLN A 1 88 ? -9.012 -13.626 27.101 1.00 75.75 88 GLN A N 1
ATOM 681 C CA . GLN A 1 88 ? -9.498 -14.481 26.012 1.00 75.75 88 GLN A CA 1
ATOM 682 C C . 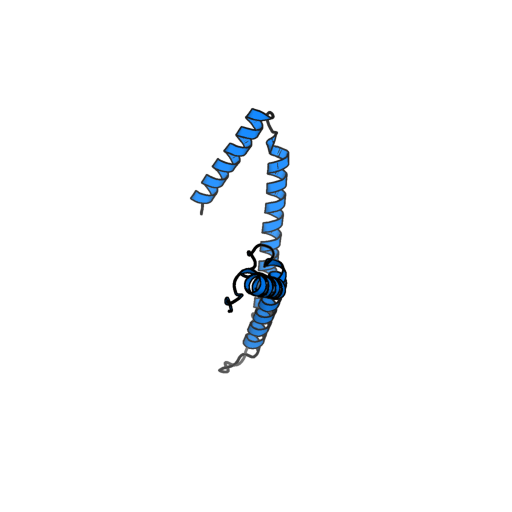GLN A 1 88 ? -8.872 -14.098 24.668 1.00 75.75 88 GLN A C 1
ATOM 684 O O . GLN A 1 88 ? -8.430 -14.978 23.937 1.00 75.75 88 GLN A O 1
ATOM 689 N N . GLN A 1 89 ? -8.741 -12.805 24.362 1.00 72.75 89 GLN A N 1
ATOM 690 C CA . GLN A 1 89 ? -8.079 -12.352 23.140 1.00 72.75 89 GLN A CA 1
ATOM 691 C C . GLN A 1 89 ? -6.583 -12.706 23.147 1.00 72.75 89 GLN A C 1
ATOM 693 O O . GLN A 1 89 ? -6.052 -13.149 22.132 1.00 72.75 89 GLN A O 1
ATOM 698 N N . ARG A 1 90 ? -5.894 -12.580 24.292 1.00 69.19 90 ARG A N 1
ATOM 699 C CA . ARG A 1 90 ? -4.514 -13.073 24.447 1.00 69.19 90 ARG A CA 1
ATOM 700 C C . ARG A 1 90 ? -4.431 -14.589 24.302 1.00 69.19 90 ARG A C 1
ATOM 702 O O . ARG A 1 90 ? -3.482 -15.059 23.689 1.00 69.19 90 ARG A O 1
ATOM 709 N N . ALA A 1 91 ? -5.395 -15.345 24.823 1.00 6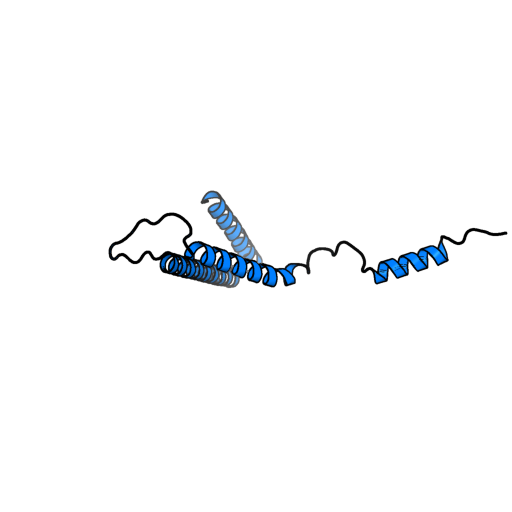3.75 91 ALA A N 1
ATOM 710 C CA . ALA A 1 91 ? -5.455 -16.793 24.634 1.00 63.75 91 ALA A CA 1
ATOM 711 C C . ALA A 1 91 ? -5.645 -17.158 23.153 1.00 63.75 91 ALA A C 1
ATOM 713 O O . ALA A 1 91 ? -4.946 -18.033 22.658 1.00 63.75 91 ALA A O 1
ATOM 714 N N . PHE A 1 92 ? -6.493 -16.431 22.418 1.00 61.62 92 PHE A N 1
ATOM 715 C CA . PHE A 1 92 ? -6.650 -16.588 20.969 1.00 61.62 92 PHE A CA 1
ATOM 716 C C . PHE A 1 92 ? -5.392 -16.202 20.188 1.00 61.62 92 PHE A C 1
ATOM 718 O O . PHE A 1 92 ? -5.008 -16.913 19.264 1.00 61.62 92 PHE A O 1
ATOM 725 N N . HIS A 1 93 ? -4.710 -15.118 20.571 1.00 61.03 93 HIS A N 1
ATOM 726 C CA . HIS A 1 93 ? -3.414 -14.782 19.987 1.00 61.03 93 HIS A CA 1
ATOM 727 C C . HIS A 1 93 ? -2.371 -15.860 20.286 1.00 61.03 93 HIS A C 1
ATOM 729 O O . HIS A 1 93 ? -1.647 -16.224 19.375 1.00 61.03 93 HIS A O 1
ATOM 735 N N . GLN A 1 94 ? -2.322 -16.425 21.498 1.00 58.88 94 GLN A N 1
ATOM 736 C CA . GLN A 1 94 ? -1.429 -17.549 21.806 1.00 58.88 94 GLN A CA 1
ATOM 737 C C . GLN A 1 94 ? -1.797 -18.827 21.039 1.00 58.88 94 GLN A C 1
ATOM 739 O O . GLN A 1 94 ? -0.903 -19.541 20.606 1.00 58.88 94 GLN A O 1
ATOM 744 N N . MET A 1 95 ? -3.082 -19.086 20.787 1.00 54.56 95 MET A N 1
ATOM 745 C CA . MET A 1 95 ? -3.517 -20.190 19.924 1.00 54.56 95 MET A CA 1
ATOM 746 C C . MET A 1 95 ? -3.083 -19.968 18.464 1.00 54.56 95 MET A C 1
ATOM 748 O O . MET A 1 95 ? -2.662 -20.905 17.800 1.00 54.56 95 MET A O 1
ATOM 752 N N . GLY A 1 96 ? -3.104 -18.719 17.982 1.00 53.25 96 GLY A N 1
ATOM 753 C CA . GLY A 1 96 ? 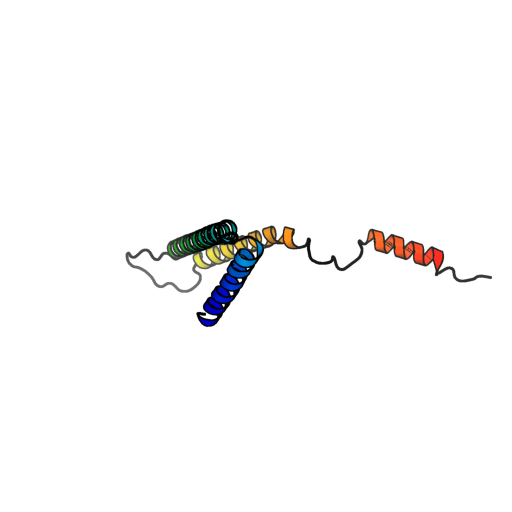-2.517 -18.323 16.695 1.00 53.25 96 GLY A CA 1
ATOM 754 C C . GLY A 1 96 ? -0.983 -18.242 16.690 1.00 53.25 96 GLY A C 1
ATOM 755 O O . GLY A 1 96 ? -0.389 -18.100 15.624 1.00 53.25 96 GLY A O 1
ATOM 756 N N . MET A 1 97 ? -0.337 -18.332 17.858 1.00 50.09 97 MET A N 1
ATOM 757 C CA . MET A 1 97 ? 1.113 -18.497 18.002 1.00 50.09 97 MET A CA 1
ATOM 758 C C . MET A 1 97 ? 1.530 -19.968 18.078 1.00 50.09 97 MET A C 1
ATOM 760 O O . MET A 1 97 ? 2.707 -20.218 17.882 1.00 50.09 97 MET A O 1
ATOM 764 N N . MET A 1 98 ? 0.614 -20.929 18.275 1.00 48.06 98 MET A N 1
ATOM 765 C CA . MET A 1 98 ? 0.952 -22.366 18.230 1.00 48.06 98 MET A CA 1
ATOM 766 C C . MET A 1 98 ? 1.360 -22.864 16.832 1.00 48.06 98 MET A C 1
ATOM 768 O O . MET A 1 98 ? 1.738 -24.023 16.686 1.00 48.06 98 MET A O 1
ATOM 772 N N . ASP A 1 99 ? 1.289 -22.007 15.808 1.00 53.44 99 ASP A N 1
ATOM 773 C CA . ASP A 1 99 ? 1.854 -22.268 14.477 1.00 53.44 99 ASP A CA 1
ATOM 774 C C . ASP A 1 99 ? 3.152 -21.467 14.221 1.00 53.44 99 ASP A C 1
ATOM 776 O O . ASP A 1 99 ? 3.705 -21.481 13.123 1.00 53.44 99 ASP A O 1
ATOM 780 N N . GLN A 1 100 ? 3.675 -20.747 15.226 1.00 47.88 100 GLN A N 1
ATOM 781 C CA . GLN A 1 100 ? 4.894 -19.938 15.097 1.00 47.88 100 GLN A CA 1
ATOM 782 C C . GLN A 1 100 ? 6.173 -20.630 15.592 1.00 47.88 100 GLN A C 1
ATOM 784 O O . GLN A 1 100 ? 7.249 -20.026 15.569 1.00 47.88 100 GLN A O 1
ATOM 789 N N . GLU A 1 101 ? 6.116 -21.906 15.972 1.00 51.66 101 GLU A N 1
ATOM 790 C CA . GLU A 1 101 ? 7.314 -22.665 16.343 1.00 51.66 101 GLU A CA 1
ATOM 791 C C . GLU A 1 101 ? 8.010 -23.383 15.174 1.00 51.66 101 GLU A C 1
ATOM 793 O O . GLU A 1 101 ? 9.079 -23.950 15.386 1.00 51.66 101 GLU A O 1
ATOM 798 N N . ALA A 1 102 ? 7.514 -23.296 13.932 1.00 53.66 102 ALA A N 1
ATOM 799 C CA . ALA A 1 102 ? 8.153 -23.949 12.777 1.00 53.66 102 ALA A CA 1
ATOM 800 C C . ALA A 1 102 ? 9.574 -23.426 12.450 1.00 53.66 102 ALA A C 1
ATOM 802 O O . ALA A 1 102 ? 10.360 -24.123 11.812 1.00 53.66 102 ALA A O 1
ATOM 803 N N . TRP A 1 103 ? 9.924 -22.209 12.893 1.00 56.03 103 TRP A N 1
ATOM 804 C CA . TRP A 1 103 ? 11.211 -21.556 12.592 1.00 56.03 103 TRP A CA 1
ATOM 805 C C . TRP A 1 103 ? 12.200 -21.525 13.759 1.00 56.03 103 TRP A C 1
ATOM 807 O O . TRP A 1 103 ? 13.346 -21.103 13.582 1.00 56.03 103 TRP A O 1
ATOM 817 N N . ARG A 1 104 ? 11.802 -21.956 14.964 1.00 57.66 104 ARG A N 1
ATOM 818 C CA . ARG A 1 104 ? 12.772 -22.116 16.052 1.00 57.66 104 ARG A CA 1
ATOM 819 C C . ARG A 1 104 ? 13.471 -23.459 15.844 1.00 57.66 104 ARG A C 1
ATOM 821 O O . ARG A 1 104 ? 12.780 -24.471 15.787 1.00 57.66 104 ARG A O 1
ATOM 828 N N . PRO A 1 105 ? 14.813 -23.520 15.768 1.00 57.50 105 PRO A N 1
ATOM 829 C CA . PRO A 1 105 ? 15.496 -24.803 15.805 1.00 57.50 105 PRO A CA 1
ATOM 830 C C . PRO A 1 105 ? 15.091 -25.502 17.104 1.00 57.50 105 PRO A C 1
ATOM 832 O O . PRO A 1 105 ? 15.365 -24.994 18.195 1.00 57.50 105 PRO A O 1
ATOM 835 N N . GLN A 1 106 ? 14.368 -26.615 16.973 1.00 62.28 106 GLN A N 1
ATOM 836 C CA . GLN A 1 106 ? 13.889 -27.432 18.081 1.00 62.28 106 GLN A CA 1
ATOM 837 C C . GLN A 1 106 ? 15.117 -27.804 18.921 1.00 62.28 106 GLN A C 1
ATOM 839 O O . GLN A 1 106 ? 15.973 -28.575 18.487 1.00 62.28 106 GLN A O 1
ATOM 844 N N . ARG A 1 107 ? 15.295 -27.154 20.080 1.00 63.38 107 ARG A N 1
ATOM 845 C CA . ARG A 1 107 ? 16.459 -27.399 20.939 1.00 63.38 107 ARG A CA 1
ATOM 846 C C . ARG A 1 107 ? 16.290 -28.767 21.584 1.00 63.38 107 ARG A C 1
ATOM 848 O O . ARG A 1 107 ? 15.646 -28.892 22.618 1.00 63.38 107 ARG A O 1
ATOM 855 N N . GLY A 1 108 ? 16.888 -29.768 20.953 1.00 70.56 108 GLY A N 1
ATOM 856 C CA . GLY A 1 108 ? 16.942 -31.141 21.434 1.00 70.56 108 GLY A CA 1
ATOM 857 C C . GLY A 1 108 ? 16.568 -32.133 20.343 1.00 70.56 108 GLY A C 1
ATOM 858 O O . GLY A 1 108 ? 15.602 -31.944 19.607 1.00 70.56 108 GLY A O 1
ATOM 859 N N . LEU A 1 109 ? 17.340 -33.213 20.251 1.00 71.56 109 LEU A N 1
ATOM 860 C CA . LEU A 1 109 ? 16.937 -34.392 19.493 1.00 71.56 109 LEU A CA 1
ATOM 861 C C . LEU A 1 109 ? 15.707 -35.018 20.179 1.00 71.56 109 LEU A C 1
ATOM 863 O O . LEU A 1 109 ? 15.668 -35.042 21.413 1.00 71.56 109 LEU A O 1
ATOM 867 N N . PRO A 1 110 ? 14.720 -35.541 19.428 1.00 80.62 110 PRO A N 1
ATOM 868 C CA . PRO A 1 110 ? 13.608 -36.291 20.003 1.00 80.62 110 PRO A CA 1
ATOM 869 C C . PRO A 1 110 ? 14.109 -37.383 20.949 1.00 80.62 110 PRO A C 1
ATOM 871 O O . PRO A 1 110 ? 15.097 -38.056 20.654 1.00 80.62 110 PRO A O 1
ATOM 874 N N . GLU A 1 111 ? 13.411 -37.596 22.062 1.00 75.81 111 GLU A N 1
ATOM 875 C CA . GLU A 1 111 ? 13.827 -38.514 23.132 1.00 75.81 111 GLU A CA 1
ATOM 876 C C . GLU A 1 111 ? 14.133 -39.930 22.616 1.00 75.81 111 GLU A C 1
ATOM 878 O O . GLU A 1 111 ? 15.110 -40.559 23.023 1.00 75.81 111 GLU A O 1
ATOM 883 N N . ARG A 1 112 ? 13.374 -40.381 21.609 1.00 75.69 112 ARG A N 1
ATOM 884 C CA . ARG A 1 112 ? 13.611 -41.647 20.907 1.00 75.69 112 ARG A CA 1
ATOM 885 C C . ARG A 1 112 ? 14.973 -41.689 20.205 1.00 75.69 112 ARG A C 1
ATOM 887 O O . ARG A 1 112 ? 15.686 -42.677 20.341 1.00 75.69 112 ARG A O 1
ATOM 894 N N . SER A 1 113 ? 15.351 -40.625 19.499 1.00 84.56 113 SER A N 1
ATOM 895 C CA . SER A 1 113 ? 16.650 -40.513 18.825 1.00 84.56 113 SER A CA 1
ATOM 896 C C . SER A 1 113 ? 17.798 -40.475 19.830 1.00 84.56 113 SER A C 1
ATOM 898 O O . SER A 1 113 ? 18.833 -41.096 19.603 1.00 84.56 113 SER A O 1
ATOM 900 N N . VAL A 1 114 ? 17.607 -39.802 20.969 1.00 83.25 114 VAL A N 1
ATOM 901 C CA . VAL A 1 114 ? 18.615 -39.772 22.037 1.00 83.25 114 VAL A CA 1
ATOM 902 C C . VAL A 1 114 ? 18.782 -41.153 22.676 1.00 83.25 114 VAL A C 1
ATOM 904 O O . VAL A 1 114 ? 19.905 -41.556 22.959 1.00 83.25 114 VAL A O 1
ATOM 907 N N . ASN A 1 115 ? 17.702 -41.913 22.866 1.00 84.75 115 ASN A N 1
ATOM 908 C CA . ASN A 1 115 ? 17.781 -43.265 23.426 1.00 84.75 115 ASN A CA 1
ATOM 909 C C . ASN A 1 115 ? 18.465 -44.256 22.478 1.00 84.75 115 ASN A C 1
ATOM 911 O O . ASN A 1 115 ? 19.288 -45.045 22.934 1.00 84.75 115 ASN A O 1
ATOM 915 N N . VAL A 1 116 ? 18.198 -44.167 21.171 1.00 87.06 116 VAL A N 1
ATOM 916 C CA . VAL A 1 116 ? 18.930 -44.947 20.158 1.00 87.06 116 VAL A CA 1
ATOM 917 C C . VAL A 1 116 ? 20.416 -44.587 20.172 1.00 87.06 116 VAL A C 1
ATOM 919 O O . VAL A 1 116 ? 21.255 -45.481 20.209 1.00 87.06 116 VAL A O 1
ATOM 922 N N . LEU A 1 117 ? 20.752 -43.292 20.217 1.00 86.19 117 LEU A N 1
ATOM 923 C CA . LEU A 1 117 ? 22.143 -42.840 20.273 1.00 86.19 117 LEU A CA 1
ATOM 924 C C . LEU A 1 117 ? 22.849 -43.326 21.544 1.00 86.19 117 LEU A C 1
ATOM 926 O O . LEU A 1 117 ? 23.984 -43.779 21.474 1.00 86.19 117 LEU A O 1
ATOM 930 N N . ARG A 1 118 ? 22.180 -43.263 22.702 1.00 83.00 118 ARG A N 1
ATOM 931 C CA . ARG A 1 118 ? 22.717 -43.799 23.959 1.00 83.00 118 ARG A CA 1
ATOM 932 C C . ARG A 1 118 ? 22.982 -45.294 23.844 1.00 83.00 118 ARG A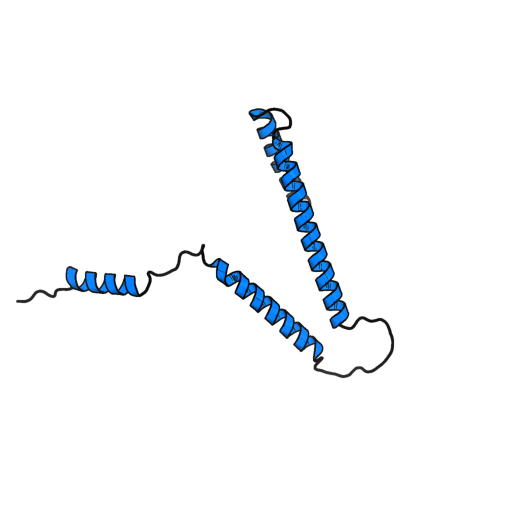 C 1
ATOM 934 O O . ARG A 1 118 ? 24.095 -45.702 24.139 1.00 83.00 118 ARG A O 1
ATOM 941 N N . ALA A 1 119 ? 22.007 -46.087 23.399 1.00 85.31 119 ALA A N 1
ATOM 942 C CA . ALA A 1 119 ? 22.168 -47.534 23.239 1.00 85.31 119 ALA A CA 1
ATOM 943 C C . ALA A 1 119 ? 23.337 -47.876 22.301 1.00 85.31 119 ALA A C 1
ATOM 945 O O . ALA A 1 119 ? 24.194 -48.671 22.667 1.00 85.31 119 ALA A O 1
ATOM 946 N N . TRP A 1 120 ? 23.428 -47.187 21.160 1.00 85.44 120 TRP A N 1
ATOM 947 C CA . TRP A 1 120 ? 24.526 -47.341 20.206 1.00 85.44 120 TRP A CA 1
ATOM 948 C C . TRP A 1 120 ? 25.885 -46.978 20.826 1.00 85.44 120 TRP A C 1
ATOM 950 O O . TRP A 1 120 ? 26.856 -47.715 20.689 1.00 85.44 120 TRP A O 1
ATOM 960 N N . LEU A 1 121 ? 25.969 -45.875 21.578 1.00 83.06 121 LEU A N 1
ATOM 961 C CA . LEU A 1 121 ? 27.196 -45.503 22.289 1.00 83.06 121 LEU A CA 1
ATOM 962 C C . LEU A 1 121 ? 27.583 -46.533 23.360 1.00 83.06 121 LEU A C 1
ATOM 964 O O . LEU A 1 121 ? 28.766 -46.821 23.512 1.00 83.06 121 LEU A O 1
ATOM 968 N N . PHE A 1 122 ? 26.617 -47.103 24.084 1.00 79.56 122 PHE A N 1
ATOM 969 C CA . PHE A 1 122 ? 26.893 -48.166 25.052 1.00 79.56 122 PHE A CA 1
ATOM 970 C C . PHE A 1 122 ? 27.440 -49.422 24.368 1.00 79.56 122 PHE A C 1
ATOM 972 O O . PHE A 1 122 ? 28.449 -49.963 24.809 1.00 79.56 122 PHE A O 1
ATOM 979 N N . GLU A 1 123 ? 26.823 -49.829 23.263 1.00 76.12 123 GLU A N 1
ATOM 980 C CA . GLU A 1 123 ? 27.212 -51.007 22.486 1.00 76.12 123 GLU A CA 1
ATOM 981 C C . GLU A 1 123 ? 28.583 -50.847 21.810 1.00 76.12 123 GLU A C 1
ATOM 983 O O . GLU A 1 123 ? 29.340 -51.808 21.692 1.00 76.12 123 GLU A O 1
ATOM 988 N N . HIS A 1 124 ? 28.949 -49.631 21.402 1.00 71.25 124 HIS A N 1
ATOM 989 C CA . HIS A 1 124 ? 30.185 -49.409 20.649 1.00 71.25 124 HIS A CA 1
ATOM 990 C C . HIS A 1 124 ? 31.348 -48.823 21.460 1.00 71.25 124 HIS A C 1
ATOM 992 O O . HIS A 1 124 ? 32.494 -49.018 21.061 1.00 71.25 124 HIS A O 1
ATOM 998 N N . PHE A 1 125 ? 31.104 -48.144 22.586 1.00 72.62 125 PHE A N 1
ATOM 999 C CA . PHE A 1 125 ? 32.157 -47.465 23.361 1.00 72.62 125 PHE A CA 1
ATOM 1000 C C . PHE A 1 125 ? 32.266 -47.900 24.827 1.00 72.62 125 PHE A C 1
ATOM 1002 O O . PHE A 1 125 ? 33.300 -47.642 25.440 1.00 72.62 125 PHE A O 1
ATOM 1009 N N . LEU A 1 126 ? 31.248 -48.545 25.410 1.00 62.41 126 LEU A N 1
ATOM 1010 C CA . LEU A 1 126 ? 31.218 -48.886 26.842 1.00 62.41 126 LEU A CA 1
ATOM 1011 C C . LEU A 1 126 ? 31.156 -50.398 27.087 1.00 62.41 126 LEU A C 1
ATOM 1013 O O . LEU A 1 126 ? 30.455 -50.857 27.986 1.00 62.41 126 LEU A O 1
ATOM 1017 N N . HIS A 1 127 ? 31.940 -51.167 26.330 1.00 60.31 127 HIS A N 1
ATOM 1018 C CA . HIS A 1 127 ? 32.331 -52.511 26.748 1.00 60.31 127 HIS A CA 1
ATOM 1019 C C . HIS A 1 127 ? 33.551 -52.402 27.678 1.00 60.31 127 HIS A C 1
ATOM 1021 O O . HIS A 1 127 ? 34.656 -52.158 27.187 1.00 60.31 127 HIS A O 1
ATOM 1027 N N . PRO A 1 128 ? 33.399 -52.550 29.011 1.00 51.41 128 PRO A N 1
ATOM 1028 C CA . PRO A 1 128 ? 34.549 -52.725 29.882 1.00 51.41 128 PRO A CA 1
ATOM 1029 C C . PRO A 1 128 ? 35.220 -54.042 29.490 1.00 51.41 128 PRO A C 1
ATOM 1031 O O . PRO A 1 128 ? 34.599 -55.103 29.521 1.00 51.41 128 PRO A O 1
ATOM 1034 N N . THR A 1 129 ? 36.480 -53.960 29.076 1.00 54.44 129 THR A N 1
ATOM 1035 C CA . THR A 1 129 ? 37.358 -55.115 28.896 1.00 54.44 129 THR A CA 1
ATOM 1036 C C . THR A 1 129 ? 37.238 -56.067 30.081 1.00 54.44 129 THR A C 1
ATOM 1038 O O . THR A 1 129 ? 37.414 -55.652 31.226 1.00 54.44 129 THR A O 1
ATOM 1041 N N . SER A 1 130 ? 36.996 -57.339 29.796 1.00 42.34 130 SER A N 1
ATOM 1042 C CA . SER A 1 130 ? 37.402 -58.444 30.659 1.00 42.34 130 SER A CA 1
ATOM 1043 C C . SER A 1 130 ? 37.596 -59.674 29.765 1.00 42.34 130 SER A C 1
ATOM 1045 O O . SER A 1 130 ? 36.818 -59.838 28.818 1.00 42.34 130 SER A O 1
ATOM 1047 N N . PRO A 1 131 ? 38.622 -60.510 29.990 1.00 47.25 131 PRO A N 1
ATOM 1048 C CA . PRO A 1 131 ? 39.386 -60.702 31.227 1.00 47.25 131 PRO A CA 1
ATOM 1049 C C . PRO A 1 131 ? 40.609 -59.800 31.374 1.00 47.25 131 PRO A C 1
ATOM 1051 O O . PRO A 1 131 ? 41.369 -59.661 30.391 1.00 47.25 131 PRO A O 1
#

pLDDT: mean 77.77, std 18.58, range [37.66, 97.94]